Protein AF-A0A955BPN0-F1 (afdb_monomer_lite)

Radius of gyration: 15.05 Å; chains: 1; bounding box: 36×28×45 Å

Structure (mmCIF, N/CA/C/O backbone):
data_AF-A0A955BPN0-F1
#
_entry.id   AF-A0A955BPN0-F1
#
loop_
_atom_site.group_PDB
_atom_site.id
_atom_site.type_symbol
_atom_site.label_atom_id
_atom_site.label_alt_id
_atom_site.label_comp_id
_atom_site.label_asym_id
_atom_site.label_entity_id
_atom_site.label_seq_id
_atom_site.pdbx_PDB_ins_code
_atom_site.Cartn_x
_atom_site.Cartn_y
_atom_site.Cartn_z
_atom_site.occupancy
_atom_site.B_iso_or_equiv
_atom_site.auth_seq_id
_atom_site.auth_comp_id
_atom_site.auth_asym_id
_atom_site.auth_atom_id
_atom_site.pdbx_PDB_model_num
ATOM 1 N N . ARG A 1 1 ? -5.557 -3.358 22.486 1.00 91.81 1 ARG A N 1
ATOM 2 C CA . ARG A 1 1 ? -4.991 -2.413 21.481 1.00 91.81 1 ARG A CA 1
ATOM 3 C C . ARG A 1 1 ? -4.888 -3.106 20.127 1.00 91.81 1 ARG A C 1
ATOM 5 O O . ARG A 1 1 ? -4.735 -4.321 20.112 1.00 91.81 1 ARG A O 1
ATOM 12 N N . LEU A 1 2 ? -4.968 -2.372 19.019 1.00 94.38 2 LEU A N 1
ATOM 13 C CA . LEU A 1 2 ? -4.718 -2.892 17.673 1.00 94.38 2 LEU A CA 1
ATOM 14 C C . LEU A 1 2 ? -3.309 -2.513 17.231 1.00 94.38 2 LEU A C 1
ATOM 16 O O . LEU A 1 2 ? -2.917 -1.356 17.370 1.00 94.38 2 LEU A O 1
ATOM 20 N N . ARG A 1 3 ? -2.582 -3.475 16.662 1.00 96.00 3 ARG A N 1
ATOM 21 C CA . ARG A 1 3 ? -1.359 -3.237 15.894 1.00 96.00 3 ARG A CA 1
ATOM 22 C C . ARG A 1 3 ? -1.636 -3.572 14.435 1.00 96.00 3 ARG A C 1
ATOM 24 O O . ARG A 1 3 ? -1.932 -4.724 14.114 1.00 96.00 3 ARG A O 1
ATOM 31 N N . ILE A 1 4 ? -1.564 -2.562 13.576 1.00 97.19 4 ILE A N 1
ATOM 32 C CA . ILE A 1 4 ? -1.767 -2.681 12.134 1.00 97.19 4 ILE A CA 1
ATOM 33 C C . ILE A 1 4 ? -0.418 -2.568 11.437 1.00 97.19 4 ILE A C 1
ATOM 35 O O . ILE A 1 4 ? 0.292 -1.576 11.590 1.00 97.19 4 ILE A O 1
ATOM 39 N N . GLU A 1 5 ? -0.084 -3.580 10.650 1.00 97.62 5 GLU A N 1
ATOM 40 C CA . GLU A 1 5 ? 1.173 -3.680 9.922 1.00 97.62 5 GLU A CA 1
ATOM 41 C C . GLU A 1 5 ? 0.874 -3.900 8.445 1.00 97.62 5 GLU A C 1
ATOM 43 O O . GLU A 1 5 ? 0.194 -4.857 8.071 1.00 97.62 5 GLU A O 1
ATOM 48 N N . ALA A 1 6 ? 1.391 -3.020 7.596 1.00 97.25 6 ALA A N 1
ATOM 49 C CA . ALA A 1 6 ? 1.324 -3.181 6.155 1.00 97.25 6 ALA A CA 1
ATOM 50 C C . ALA A 1 6 ? 2.735 -3.350 5.598 1.00 97.25 6 ALA A C 1
ATOM 52 O O . ALA A 1 6 ? 3.652 -2.617 5.961 1.00 97.25 6 ALA A O 1
ATOM 53 N N . THR A 1 7 ? 2.924 -4.317 4.711 1.00 95.38 7 THR A N 1
ATOM 54 C CA . THR A 1 7 ? 4.217 -4.603 4.092 1.00 95.38 7 THR A CA 1
ATOM 55 C C . THR A 1 7 ? 4.017 -4.864 2.614 1.00 95.38 7 THR A C 1
ATOM 57 O O . THR A 1 7 ? 3.331 -5.810 2.223 1.00 95.38 7 THR A O 1
ATOM 60 N N . MET A 1 8 ? 4.673 -4.056 1.791 1.00 94.38 8 MET A N 1
ATOM 61 C CA . MET A 1 8 ? 4.924 -4.355 0.390 1.00 94.38 8 MET A CA 1
ATOM 62 C C . MET A 1 8 ? 6.397 -4.729 0.275 1.00 94.38 8 MET A C 1
ATOM 64 O O . MET A 1 8 ? 7.274 -3.869 0.287 1.00 94.38 8 MET A O 1
ATOM 68 N N . GLY A 1 9 ? 6.674 -6.034 0.231 1.00 90.31 9 GLY A N 1
ATOM 69 C CA . GLY A 1 9 ? 8.050 -6.538 0.279 1.00 90.31 9 GLY A CA 1
ATOM 70 C C . GLY A 1 9 ? 8.868 -6.199 -0.966 1.00 90.31 9 GLY A C 1
ATOM 71 O O . GLY A 1 9 ? 10.093 -6.182 -0.903 1.00 90.31 9 GLY A O 1
ATOM 72 N N . MET A 1 10 ? 8.195 -5.935 -2.090 1.00 91.94 10 MET A N 1
ATOM 73 C CA . MET A 1 10 ? 8.835 -5.568 -3.347 1.00 91.94 10 MET A CA 1
ATOM 74 C C . MET A 1 10 ? 8.031 -4.504 -4.072 1.00 91.94 10 MET A C 1
ATOM 76 O O . MET A 1 10 ? 6.987 -4.799 -4.660 1.00 91.94 10 MET A O 1
ATOM 80 N N . VAL A 1 11 ? 8.555 -3.286 -4.055 1.00 93.81 11 VAL A N 1
ATOM 81 C CA . VAL A 1 11 ? 8.065 -2.182 -4.872 1.00 93.81 11 VAL A CA 1
ATOM 82 C C . VAL A 1 11 ? 9.201 -1.591 -5.695 1.00 93.81 11 VAL A C 1
ATOM 84 O O . VAL A 1 11 ? 10.354 -1.585 -5.264 1.00 93.81 11 VAL A O 1
ATOM 87 N N . SER A 1 12 ? 8.885 -1.106 -6.888 1.00 94.38 12 SER A N 1
ATOM 88 C CA . SER A 1 12 ? 9.846 -0.418 -7.750 1.00 94.38 12 SER A CA 1
ATOM 89 C C . SER A 1 12 ? 9.193 0.731 -8.500 1.00 94.38 12 SER A C 1
ATOM 91 O O . SER A 1 12 ? 7.974 0.758 -8.678 1.00 94.38 12 SER A O 1
ATOM 93 N N . GLY A 1 13 ? 10.013 1.690 -8.923 1.00 94.81 13 GLY A N 1
ATOM 94 C CA . GLY A 1 13 ? 9.589 2.819 -9.737 1.00 94.81 13 GLY A CA 1
ATOM 95 C C . GLY A 1 13 ? 10.014 2.670 -11.194 1.00 94.81 13 GLY A C 1
ATOM 96 O O . GLY A 1 13 ? 10.949 1.940 -11.521 1.00 94.81 13 GLY A O 1
ATOM 97 N N . SER A 1 14 ? 9.352 3.406 -12.085 1.00 94.00 14 SER A N 1
ATOM 98 C CA . SER A 1 14 ? 9.763 3.541 -13.489 1.00 94.00 14 SER A CA 1
ATOM 99 C C . SER A 1 14 ? 11.045 4.368 -13.690 1.00 94.00 14 SER A C 1
ATOM 101 O O . SER A 1 14 ? 11.519 4.482 -14.816 1.00 94.00 14 SER A O 1
ATOM 103 N N . GLY A 1 15 ? 11.613 4.947 -12.630 1.00 93.81 15 GLY A N 1
ATOM 104 C CA . GLY A 1 15 ? 12.793 5.810 -12.672 1.00 93.81 15 GLY A CA 1
ATOM 105 C C . GLY A 1 15 ? 13.190 6.279 -11.273 1.00 93.81 15 GLY A C 1
ATOM 106 O O . GLY A 1 15 ? 12.829 5.640 -10.288 1.00 93.81 15 GLY A O 1
ATOM 107 N N . ALA A 1 16 ? 13.919 7.393 -11.193 1.00 95.12 16 ALA A N 1
ATOM 108 C CA . ALA A 1 16 ? 14.223 8.035 -9.919 1.00 95.12 16 ALA A CA 1
ATOM 109 C C . ALA A 1 16 ? 12.992 8.810 -9.418 1.00 95.12 16 ALA A C 1
ATOM 111 O O . ALA A 1 16 ? 12.757 9.942 -9.839 1.00 95.12 16 ALA A O 1
ATOM 112 N N . ILE A 1 17 ? 12.161 8.157 -8.604 1.00 95.25 17 ILE A N 1
ATOM 113 C CA . ILE A 1 17 ? 10.863 8.667 -8.143 1.00 95.25 17 ILE A CA 1
ATOM 114 C C . ILE A 1 17 ? 10.592 8.241 -6.701 1.00 95.25 17 ILE A C 1
ATOM 116 O O . ILE A 1 17 ? 11.023 7.169 -6.270 1.00 95.25 17 ILE A O 1
ATOM 120 N N . ASP A 1 18 ? 9.811 9.039 -5.982 1.00 97.25 18 ASP A N 1
ATOM 121 C CA . ASP A 1 18 ? 9.312 8.652 -4.667 1.00 97.25 18 ASP A CA 1
ATOM 122 C C . ASP A 1 18 ? 8.136 7.685 -4.796 1.00 97.25 18 ASP A C 1
ATOM 124 O O . ASP A 1 18 ? 7.219 7.893 -5.594 1.00 97.25 18 ASP A O 1
ATOM 128 N N . LEU A 1 19 ? 8.160 6.628 -3.988 1.00 97.00 19 LEU A N 1
ATOM 129 C CA . LEU A 1 19 ? 7.082 5.657 -3.850 1.00 97.00 19 LEU A CA 1
ATOM 130 C C . LEU A 1 19 ? 6.506 5.802 -2.447 1.00 97.00 19 LEU A C 1
ATOM 132 O O . LEU A 1 19 ? 7.212 5.622 -1.454 1.00 97.00 19 LEU A O 1
ATOM 136 N N . VAL A 1 20 ? 5.225 6.138 -2.373 1.00 97.56 20 VAL A N 1
ATOM 137 C CA . VAL A 1 20 ? 4.548 6.508 -1.132 1.00 97.56 20 VAL A CA 1
ATOM 138 C C . VAL A 1 20 ? 3.495 5.464 -0.802 1.00 97.56 20 VAL A C 1
ATOM 140 O O . VAL A 1 20 ? 2.806 4.952 -1.685 1.00 97.56 20 VAL A O 1
ATOM 143 N N . ALA A 1 21 ? 3.338 5.168 0.484 1.00 97.81 21 ALA A N 1
ATOM 144 C CA . ALA A 1 21 ? 2.222 4.393 0.997 1.00 97.81 21 ALA A CA 1
ATOM 145 C C . ALA A 1 21 ? 1.614 5.057 2.225 1.00 97.81 21 ALA A C 1
ATOM 147 O O . ALA A 1 21 ? 2.326 5.637 3.041 1.00 97.81 21 ALA A O 1
ATOM 148 N N . GLY A 1 22 ? 0.301 4.917 2.377 1.00 97.94 22 GLY A N 1
ATOM 149 C CA . GLY A 1 22 ? -0.439 5.377 3.541 1.00 97.94 22 GLY A CA 1
ATOM 150 C C . GLY A 1 22 ? -1.472 4.354 3.998 1.00 97.94 22 GLY A C 1
ATOM 151 O O . GLY A 1 22 ? -2.094 3.665 3.182 1.00 97.94 22 GLY A O 1
ATOM 152 N N . LEU A 1 23 ? -1.658 4.275 5.313 1.00 98.06 23 LEU A N 1
ATOM 153 C CA . LEU A 1 23 ? -2.726 3.516 5.952 1.00 98.06 23 LEU A CA 1
ATOM 154 C C . LEU A 1 23 ? -3.888 4.457 6.260 1.00 98.06 23 LEU A C 1
ATOM 156 O O . LEU A 1 23 ? -3.706 5.459 6.942 1.00 98.06 23 LEU A O 1
ATOM 160 N N . PHE A 1 24 ? -5.082 4.119 5.794 1.00 97.88 24 PHE A N 1
ATOM 161 C CA . PHE A 1 24 ? -6.300 4.898 5.996 1.00 97.88 24 PHE A CA 1
ATOM 162 C C . PHE A 1 24 ? -7.343 4.042 6.699 1.00 97.88 24 PHE A C 1
ATOM 164 O O . PHE A 1 24 ? -7.356 2.819 6.545 1.00 97.88 24 PHE A O 1
ATOM 171 N N . GLN A 1 25 ? -8.245 4.695 7.417 1.00 96.12 25 GLN A N 1
ATOM 172 C CA . GLN A 1 25 ? -9.327 4.040 8.134 1.00 96.12 25 GLN A CA 1
ATOM 173 C C . GLN A 1 25 ? -10.669 4.636 7.710 1.00 96.12 25 GLN A C 1
ATOM 175 O O . GLN A 1 25 ? -10.838 5.855 7.696 1.00 96.12 25 GLN A O 1
ATOM 180 N N . ASP A 1 26 ? -11.618 3.767 7.370 1.00 95.19 26 ASP A N 1
ATOM 181 C CA . ASP A 1 26 ? -13.001 4.107 7.045 1.00 95.19 26 ASP A CA 1
ATOM 182 C C . ASP A 1 26 ? -13.091 5.203 5.966 1.00 95.19 26 ASP A C 1
ATOM 184 O O . ASP A 1 26 ? -12.511 5.067 4.878 1.00 95.19 26 ASP A O 1
ATOM 188 N N . SER A 1 27 ? -13.833 6.278 6.230 1.00 94.44 27 SER A N 1
ATOM 189 C CA . SER A 1 27 ? -13.964 7.453 5.362 1.00 94.44 27 SER A CA 1
ATOM 190 C C . SER A 1 27 ? -12.986 8.581 5.706 1.00 94.44 27 SER A C 1
ATOM 192 O O . SER A 1 27 ? -13.069 9.649 5.103 1.00 94.44 27 SER A O 1
ATOM 194 N N . THR A 1 28 ? -12.062 8.375 6.650 1.00 94.25 28 THR A N 1
ATOM 195 C CA . THR A 1 28 ? -11.090 9.400 7.047 1.00 94.25 28 THR A CA 1
ATOM 196 C C . THR A 1 28 ? -10.185 9.750 5.867 1.00 94.25 28 THR A C 1
ATOM 198 O O . THR A 1 28 ? -9.572 8.876 5.248 1.00 94.25 28 THR A O 1
ATOM 201 N N . ALA A 1 29 ? -10.114 11.044 5.544 1.00 94.62 29 ALA A N 1
ATOM 202 C CA . ALA A 1 29 ? -9.303 11.543 4.435 1.00 94.62 29 ALA A CA 1
ATOM 203 C C . ALA A 1 29 ? -7.799 11.452 4.731 1.00 94.62 29 ALA A C 1
ATOM 205 O O . ALA A 1 29 ? -7.017 11.120 3.843 1.00 94.62 29 ALA A O 1
ATOM 206 N N . ASN A 1 30 ? -7.409 11.711 5.980 1.00 97.00 30 ASN A N 1
ATOM 207 C CA . ASN A 1 30 ? -6.019 11.682 6.419 1.00 97.00 30 ASN A CA 1
ATOM 208 C C . ASN A 1 30 ? -5.532 10.248 6.649 1.00 97.00 30 ASN A C 1
ATOM 210 O O . ASN A 1 30 ? -6.275 9.389 7.130 1.00 97.00 30 ASN A O 1
ATOM 214 N N . ALA A 1 31 ? -4.262 10.002 6.336 1.00 97.25 31 ALA A N 1
ATOM 215 C CA . ALA A 1 31 ? -3.613 8.745 6.674 1.00 97.25 31 ALA A CA 1
ATOM 216 C C . ALA A 1 31 ? -3.336 8.673 8.187 1.00 97.25 31 ALA A C 1
ATOM 218 O O . ALA A 1 31 ? -2.925 9.659 8.794 1.00 97.25 31 ALA A O 1
ATOM 219 N N . LEU A 1 32 ? -3.514 7.491 8.778 1.00 97.19 32 LEU A N 1
ATOM 220 C CA . LEU A 1 32 ? -3.098 7.173 10.147 1.00 97.19 32 LEU A CA 1
ATOM 221 C C . LEU A 1 32 ? -1.571 7.087 10.273 1.00 97.19 32 LEU A C 1
ATOM 223 O O . LEU A 1 32 ? -0.993 7.420 11.303 1.00 97.19 32 LEU A O 1
ATOM 227 N N . THR A 1 33 ? -0.921 6.594 9.221 1.00 98.19 33 THR A N 1
ATOM 228 C CA . THR A 1 33 ? 0.535 6.552 9.071 1.00 98.19 33 THR A CA 1
ATOM 229 C C . THR A 1 33 ? 0.880 6.521 7.588 1.00 98.19 33 THR A C 1
ATOM 231 O O . THR A 1 33 ? 0.095 6.015 6.778 1.00 98.19 33 THR A O 1
ATOM 234 N N . ALA A 1 34 ? 2.042 7.052 7.227 1.00 97.50 34 ALA A N 1
ATOM 235 C CA . ALA A 1 34 ? 2.557 7.037 5.869 1.00 97.50 34 ALA A CA 1
ATOM 236 C C . ALA A 1 34 ? 4.073 6.834 5.874 1.00 97.50 34 ALA A C 1
ATOM 238 O O . ALA A 1 34 ? 4.751 7.144 6.852 1.00 97.50 34 ALA A O 1
ATOM 239 N N . ASN A 1 35 ? 4.595 6.300 4.777 1.00 97.62 35 ASN A N 1
ATOM 240 C CA . ASN A 1 35 ? 6.020 6.104 4.566 1.00 97.62 35 ASN A CA 1
ATOM 241 C C . ASN A 1 35 ? 6.338 6.324 3.087 1.00 97.62 35 ASN A C 1
ATOM 243 O O . ASN A 1 35 ? 5.489 6.108 2.216 1.00 97.62 35 ASN A O 1
ATOM 247 N N . VAL A 1 36 ? 7.560 6.764 2.825 1.00 97.06 36 VAL A N 1
ATOM 248 C CA . VAL A 1 36 ? 8.080 7.058 1.497 1.00 97.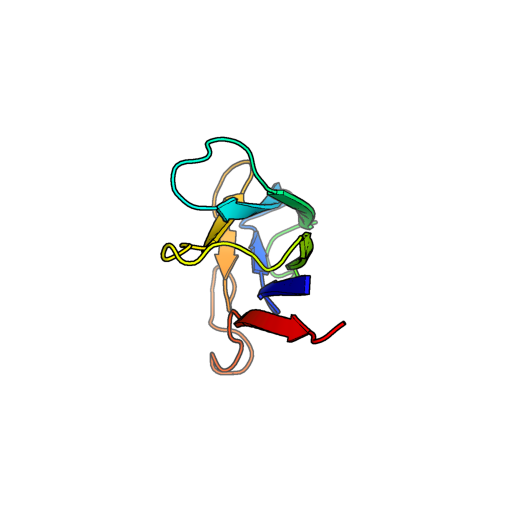06 36 VAL A CA 1
ATOM 249 C C . VAL A 1 36 ? 9.451 6.425 1.352 1.00 97.06 36 VAL A C 1
AT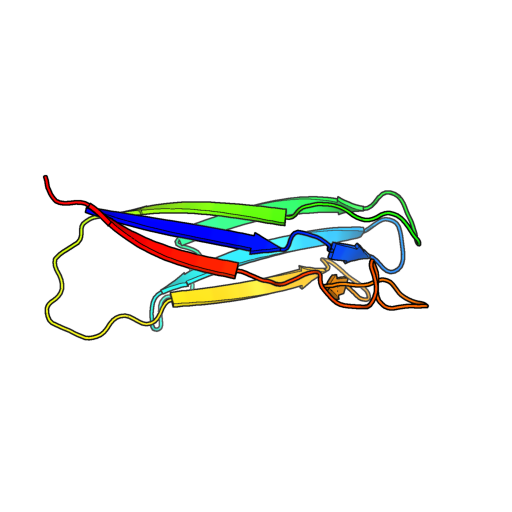OM 251 O O . VAL A 1 36 ? 10.245 6.386 2.289 1.00 97.06 36 VAL A O 1
ATOM 254 N N . ILE A 1 37 ? 9.726 5.934 0.155 1.00 96.94 37 ILE A N 1
ATOM 255 C CA . ILE A 1 37 ? 11.063 5.539 -0.264 1.00 96.94 37 ILE A CA 1
ATOM 256 C C . ILE A 1 37 ? 11.384 6.235 -1.581 1.00 96.94 37 ILE A C 1
ATOM 258 O O . ILE A 1 37 ? 10.520 6.363 -2.448 1.00 96.94 37 ILE A O 1
ATOM 262 N N . SER A 1 38 ? 12.634 6.642 -1.754 1.00 95.81 38 SER A N 1
ATOM 263 C CA . SER A 1 38 ? 13.101 7.205 -3.017 1.00 95.81 38 SER A CA 1
ATOM 264 C C . SER A 1 38 ? 13.739 6.097 -3.843 1.00 95.81 38 SER A C 1
ATOM 266 O O . SER A 1 38 ? 14.785 5.551 -3.487 1.00 95.81 38 SER A O 1
ATOM 268 N N . SER A 1 39 ? 13.089 5.733 -4.946 1.00 94.38 39 SER A N 1
ATOM 269 C CA . SER A 1 39 ? 13.693 4.852 -5.938 1.00 94.38 39 SER A CA 1
ATOM 270 C C . SER A 1 39 ? 14.824 5.604 -6.633 1.00 94.38 39 SER A C 1
ATOM 272 O O . SER A 1 39 ? 14.653 6.757 -7.017 1.00 94.38 39 SER A O 1
ATOM 274 N N . THR A 1 40 ? 15.984 4.972 -6.807 1.00 92.88 40 THR A N 1
ATOM 275 C CA . THR A 1 40 ? 17.156 5.595 -7.448 1.00 92.88 40 THR A CA 1
ATOM 276 C C . THR A 1 40 ? 17.209 5.356 -8.956 1.00 92.88 40 THR A C 1
ATOM 278 O O . THR A 1 40 ? 18.122 5.829 -9.625 1.00 92.88 40 THR A O 1
ATOM 281 N N . GLY A 1 41 ? 16.255 4.608 -9.514 1.00 87.50 41 GLY A N 1
ATOM 282 C CA . GLY A 1 41 ? 16.231 4.282 -10.932 1.00 87.50 41 GLY A CA 1
ATOM 283 C C . GLY A 1 41 ? 15.389 3.055 -11.250 1.00 87.50 41 GLY A C 1
ATOM 284 O O . GLY A 1 41 ? 14.888 2.356 -10.367 1.00 87.50 41 GLY A O 1
ATOM 285 N N . ASN A 1 42 ? 15.276 2.765 -12.545 1.00 76.50 42 ASN A N 1
ATOM 286 C CA . ASN A 1 42 ? 14.616 1.551 -13.008 1.00 76.50 42 ASN A CA 1
ATOM 287 C C . ASN A 1 42 ? 15.390 0.306 -12.526 1.00 76.50 42 ASN A C 1
ATOM 289 O O . ASN A 1 42 ? 16.607 0.341 -12.361 1.00 76.50 42 ASN A O 1
ATOM 293 N N . PHE A 1 43 ? 14.676 -0.803 -12.339 1.00 82.38 43 PHE A N 1
ATOM 294 C CA . PHE A 1 43 ? 15.180 -2.115 -11.906 1.00 82.38 43 PHE A CA 1
ATOM 295 C C . PHE A 1 43 ? 15.564 -2.294 -10.434 1.00 82.38 43 PHE A C 1
ATOM 297 O O . PHE A 1 43 ? 15.756 -3.445 -10.032 1.00 82.38 43 PHE A O 1
ATOM 304 N N . TYR A 1 44 ? 15.616 -1.231 -9.631 1.00 90.31 44 TYR A N 1
ATOM 305 C CA . TYR A 1 44 ? 15.797 -1.354 -8.185 1.00 90.31 44 TYR A CA 1
ATOM 306 C C . TYR A 1 44 ? 14.480 -1.688 -7.491 1.00 90.31 44 TYR A C 1
ATOM 308 O O . TYR A 1 44 ? 13.418 -1.200 -7.881 1.00 90.31 44 TYR A O 1
ATOM 316 N N . VAL A 1 45 ? 14.555 -2.522 -6.455 1.00 91.44 45 VAL A N 1
ATOM 317 C CA . VAL A 1 45 ? 13.393 -2.967 -5.685 1.00 91.44 45 VAL A CA 1
ATOM 318 C C . VAL A 1 45 ? 13.639 -2.728 -4.213 1.00 91.44 45 VAL A C 1
ATOM 320 O O . VAL A 1 45 ? 14.732 -2.971 -3.708 1.00 91.44 45 VAL A O 1
ATOM 323 N N . TYR A 1 46 ? 12.598 -2.266 -3.539 1.00 93.69 46 TYR A N 1
ATOM 324 C CA . TYR A 1 46 ? 12.667 -1.807 -2.167 1.00 93.69 46 TYR A CA 1
ATOM 325 C C . TYR A 1 46 ? 11.509 -2.393 -1.356 1.00 93.69 46 TYR A C 1
ATOM 327 O O . TYR A 1 46 ? 10.425 -2.618 -1.910 1.00 93.69 46 TYR A O 1
ATOM 335 N N . PRO A 1 47 ? 11.701 -2.622 -0.050 1.00 93.81 47 PRO A N 1
ATOM 336 C CA . PRO A 1 47 ? 10.599 -2.849 0.868 1.00 93.81 47 PRO A CA 1
ATOM 337 C C . PRO A 1 47 ? 9.940 -1.512 1.236 1.00 93.81 47 PRO A C 1
ATOM 339 O O . PRO A 1 47 ? 10.624 -0.538 1.546 1.00 93.81 47 PRO A O 1
ATOM 342 N N . LEU A 1 48 ? 8.608 -1.478 1.257 1.00 95.94 48 LEU A N 1
ATOM 343 C CA . LEU A 1 48 ? 7.834 -0.346 1.763 1.00 95.94 48 LEU A CA 1
ATOM 344 C C . LEU A 1 48 ? 6.840 -0.846 2.812 1.00 95.94 48 LEU A C 1
ATOM 346 O O . LEU A 1 48 ? 5.893 -1.572 2.498 1.00 95.94 48 LEU A O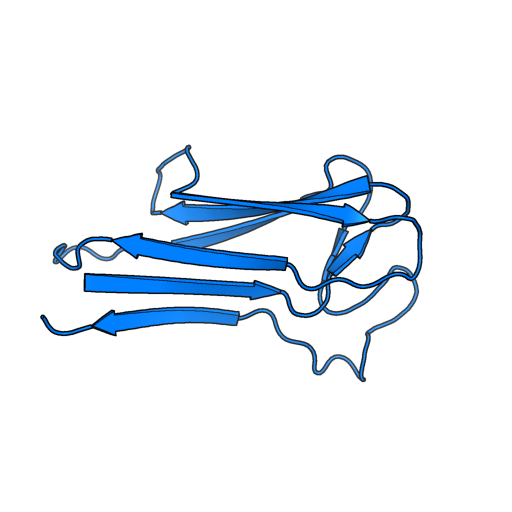 1
ATOM 350 N N . SER A 1 49 ? 7.085 -0.467 4.066 1.00 96.44 49 SER A N 1
ATOM 351 C CA . SER A 1 49 ? 6.349 -0.964 5.231 1.00 96.44 49 SER A CA 1
ATOM 352 C C . SER A 1 49 ? 5.801 0.172 6.089 1.00 96.44 49 SER A C 1
ATOM 354 O O . SER A 1 49 ? 6.415 1.233 6.202 1.00 96.44 49 SER A O 1
ATOM 356 N N . LEU A 1 50 ? 4.659 -0.086 6.722 1.00 97.38 50 LEU A N 1
ATOM 357 C CA . LEU A 1 50 ? 3.959 0.796 7.650 1.00 97.38 50 LEU A CA 1
ATOM 358 C C . LEU A 1 50 ? 3.621 0.017 8.921 1.00 97.38 50 LEU A C 1
ATOM 360 O O . LEU A 1 50 ? 3.241 -1.152 8.848 1.00 97.38 50 LEU A O 1
ATOM 364 N N . SER A 1 51 ? 3.693 0.683 10.069 1.00 97.19 51 SER A N 1
ATOM 365 C CA . SER A 1 51 ? 3.189 0.166 11.341 1.00 97.19 51 SER A CA 1
ATOM 366 C C . SER A 1 51 ? 2.430 1.269 12.064 1.00 97.19 51 SER A C 1
ATOM 368 O O . SER A 1 51 ? 2.877 2.417 12.093 1.00 97.19 51 SER A O 1
ATOM 370 N N . HIS A 1 52 ? 1.284 0.926 12.638 1.00 97.06 52 HIS A N 1
ATOM 371 C CA . HIS A 1 52 ? 0.458 1.835 13.422 1.00 97.06 52 HIS A CA 1
ATOM 372 C C . HIS A 1 52 ? -0.172 1.089 14.597 1.00 97.06 52 HIS A C 1
ATOM 374 O O . HIS A 1 52 ? -0.643 -0.038 14.440 1.00 97.06 52 HIS A O 1
ATOM 380 N N . GLU A 1 53 ? -0.196 1.720 15.769 1.00 96.12 53 GLU A N 1
ATOM 381 C CA . GLU A 1 53 ? -0.912 1.210 16.936 1.00 96.12 53 GLU A CA 1
ATOM 382 C C . GLU A 1 53 ? -2.036 2.166 17.324 1.00 96.12 53 GLU A C 1
ATOM 384 O O . GLU A 1 53 ? -1.858 3.382 17.314 1.00 96.12 53 GLU A O 1
ATOM 389 N N . MET A 1 54 ? -3.187 1.607 17.697 1.00 94.12 54 MET A N 1
ATOM 390 C CA . MET A 1 54 ? -4.342 2.379 18.156 1.00 94.12 54 MET A CA 1
ATOM 391 C C . MET A 1 54 ? -5.165 1.609 19.196 1.00 94.12 54 MET A C 1
ATOM 393 O O . MET A 1 54 ? -4.985 0.404 19.405 1.00 94.12 54 MET A O 1
ATOM 397 N N . ALA A 1 55 ? -6.085 2.296 19.875 1.00 92.44 55 ALA A N 1
ATOM 398 C CA . ALA A 1 55 ? -7.026 1.643 20.780 1.00 92.44 55 ALA A CA 1
ATOM 399 C C . ALA A 1 55 ? -7.909 0.637 20.013 1.00 92.44 55 ALA A C 1
ATOM 401 O O . ALA A 1 55 ? -8.412 0.936 18.933 1.00 92.44 55 ALA A O 1
ATOM 402 N N . ALA A 1 56 ? -8.090 -0.559 20.583 1.00 83.88 56 ALA A N 1
ATOM 403 C CA . ALA A 1 56 ? -9.107 -1.510 20.130 1.00 83.88 56 ALA A CA 1
ATOM 404 C C . ALA A 1 56 ? -10.355 -1.208 20.957 1.00 83.88 56 ALA A C 1
ATOM 406 O O . ALA A 1 56 ? -10.270 -1.282 22.182 1.00 83.88 56 ALA A O 1
ATOM 407 N N . GLY A 1 57 ? -11.460 -0.784 20.352 1.00 71.19 57 GLY A N 1
ATOM 408 C CA . GLY A 1 57 ? -12.598 -0.373 21.180 1.00 71.19 57 GLY A CA 1
ATOM 409 C C . GLY A 1 57 ? -13.870 0.025 20.457 1.00 71.19 57 GLY A C 1
ATOM 410 O O . GLY A 1 57 ? -14.783 0.530 21.102 1.00 71.19 57 GLY A O 1
ATOM 411 N N . THR A 1 58 ? -13.962 -0.185 19.146 1.00 79.12 58 THR A N 1
ATOM 412 C CA . THR A 1 58 ? -15.222 0.023 18.433 1.00 79.12 58 THR A CA 1
ATOM 413 C C . THR A 1 58 ? -15.923 -1.315 18.259 1.00 79.12 58 THR A C 1
ATOM 415 O O . THR A 1 58 ? -15.313 -2.286 17.823 1.00 79.12 58 THR A O 1
ATOM 418 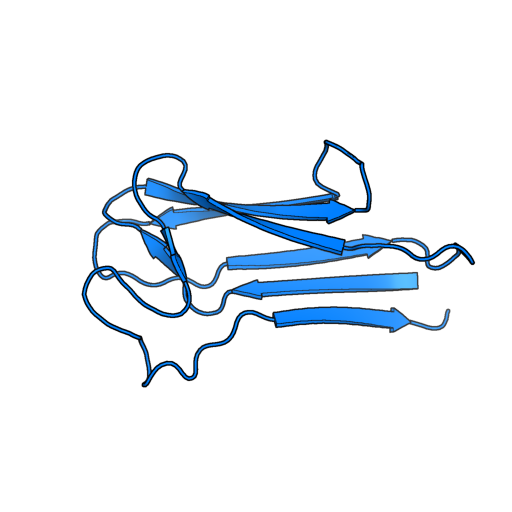N N . THR A 1 59 ? -17.214 -1.367 18.574 1.00 85.38 59 THR A N 1
ATOM 419 C CA . THR A 1 59 ? -18.084 -2.501 18.225 1.00 85.38 59 THR A CA 1
ATOM 420 C C . THR A 1 59 ? -18.530 -2.439 16.763 1.00 85.38 59 THR A C 1
ATOM 422 O O . THR A 1 59 ? -18.888 -3.457 16.177 1.00 85.38 59 THR A O 1
ATOM 425 N N . SER A 1 60 ? -18.477 -1.248 16.161 1.00 89.38 60 SER A N 1
ATOM 426 C CA . SER A 1 60 ? -18.688 -1.041 14.732 1.00 89.38 60 SER A CA 1
ATOM 427 C C . SER A 1 60 ? -17.544 -1.628 13.909 1.00 89.38 60 SER A C 1
ATOM 429 O O . SER A 1 60 ? -16.375 -1.543 14.295 1.00 89.38 60 SER A O 1
ATOM 431 N N . SER A 1 61 ? -17.885 -2.163 12.735 1.00 91.75 61 SER A N 1
ATOM 432 C CA . SER A 1 61 ? -16.910 -2.623 11.749 1.00 91.75 61 SER A CA 1
ATOM 433 C C . SER A 1 61 ? -15.991 -1.484 11.317 1.00 91.75 61 SER A C 1
ATOM 435 O O . SER A 1 61 ? -16.469 -0.405 10.966 1.00 91.75 61 SER A O 1
ATOM 437 N N . THR A 1 62 ? -14.694 -1.759 11.273 1.00 93.38 62 THR A N 1
ATOM 438 C CA . THR A 1 62 ? -13.661 -0.821 10.831 1.00 93.38 62 THR A CA 1
ATOM 439 C C . THR A 1 62 ? -13.030 -1.322 9.537 1.00 93.38 62 THR A C 1
ATOM 441 O O . THR A 1 62 ? -12.686 -2.497 9.421 1.00 93.38 62 THR A O 1
ATOM 444 N N . THR A 1 63 ? -12.845 -0.443 8.556 1.00 95.00 63 THR A N 1
ATOM 445 C CA . THR A 1 63 ? -12.192 -0.764 7.283 1.00 95.00 63 THR A CA 1
ATOM 446 C C . THR A 1 63 ? -10.828 -0.099 7.207 1.00 95.00 63 THR A C 1
ATOM 448 O O . THR A 1 63 ? -10.731 1.120 7.083 1.00 95.00 63 THR A O 1
ATOM 451 N N . PHE A 1 64 ? -9.765 -0.897 7.183 1.00 95.75 64 PHE A N 1
ATOM 452 C CA . PHE A 1 64 ? -8.415 -0.406 6.916 1.00 95.75 64 PHE A CA 1
ATOM 453 C C . PHE A 1 64 ? -8.091 -0.494 5.425 1.00 95.75 64 PHE A C 1
ATOM 455 O O . PHE A 1 64 ? -8.381 -1.494 4.769 1.00 95.75 64 PHE A O 1
ATOM 462 N N . LYS A 1 65 ? -7.473 0.555 4.880 1.00 96.94 65 LYS A N 1
ATOM 463 C CA . LYS A 1 65 ? -7.100 0.657 3.464 1.00 96.94 65 LYS A CA 1
ATOM 464 C C . LYS A 1 65 ? -5.622 0.996 3.364 1.00 96.94 65 LYS A C 1
ATOM 466 O O . LYS A 1 65 ? -5.195 2.038 3.855 1.00 96.94 65 LYS A O 1
ATOM 471 N N . LEU A 1 66 ? -4.859 0.146 2.686 1.00 97.00 66 LEU A N 1
ATOM 472 C CA . LEU A 1 66 ? -3.517 0.485 2.231 1.00 97.00 66 LEU A CA 1
ATOM 473 C C . LEU A 1 66 ? -3.638 1.159 0.865 1.00 97.00 66 LEU A C 1
ATOM 475 O O . LEU A 1 66 ? -4.156 0.554 -0.072 1.00 97.00 66 LEU A O 1
ATOM 479 N N . ARG A 1 67 ? -3.168 2.399 0.747 1.00 96.19 67 ARG A N 1
ATOM 480 C CA . ARG A 1 67 ? -3.034 3.077 -0.548 1.00 96.19 67 ARG A CA 1
ATOM 481 C C . ARG A 1 67 ? -1.558 3.280 -0.822 1.00 96.19 67 ARG A C 1
ATOM 483 O O . ARG A 1 67 ? -0.835 3.709 0.072 1.00 96.19 67 ARG A O 1
ATOM 490 N N . ALA A 1 68 ? -1.129 2.971 -2.036 1.00 96.62 68 ALA A N 1
ATOM 491 C CA . ALA A 1 68 ? 0.246 3.149 -2.465 1.00 96.62 68 ALA A CA 1
ATOM 492 C C . ALA A 1 68 ? 0.286 3.701 -3.887 1.00 96.62 68 ALA A C 1
ATOM 494 O O . ALA A 1 68 ? -0.584 3.384 -4.700 1.00 96.62 68 ALA A O 1
ATOM 495 N N . GLY A 1 69 ? 1.285 4.524 -4.171 1.00 97.06 69 GLY A N 1
ATOM 496 C CA . GLY A 1 69 ? 1.472 5.110 -5.487 1.00 97.06 69 GLY A CA 1
ATOM 497 C C . GLY A 1 69 ? 2.774 5.896 -5.587 1.00 97.06 69 GLY A C 1
ATOM 498 O O . GLY A 1 69 ? 3.388 6.220 -4.567 1.00 97.06 69 GLY A O 1
ATOM 499 N N . PRO A 1 70 ? 3.217 6.195 -6.813 1.00 96.81 70 PRO A N 1
ATOM 500 C CA . PRO A 1 70 ? 4.388 7.021 -7.018 1.00 96.81 70 PRO A CA 1
ATOM 501 C C . PRO A 1 70 ? 4.033 8.512 -6.912 1.00 96.81 70 PRO A C 1
ATOM 503 O O . PRO A 1 70 ? 2.898 8.906 -7.177 1.00 96.81 70 PRO A O 1
ATOM 506 N N . ALA A 1 71 ? 5.017 9.356 -6.605 1.00 95.06 71 ALA A N 1
ATOM 507 C CA . ALA A 1 71 ? 4.868 10.809 -6.715 1.00 95.06 71 ALA A CA 1
ATOM 508 C C . ALA A 1 71 ? 4.666 11.262 -8.176 1.00 95.06 71 ALA A C 1
ATOM 510 O O . ALA A 1 71 ? 3.993 12.255 -8.440 1.00 95.06 71 ALA A O 1
ATOM 511 N N . SER A 1 72 ? 5.230 10.522 -9.135 1.00 94.00 72 SER A N 1
ATOM 512 C CA . SER A 1 72 ? 4.979 10.665 -10.574 1.00 94.00 72 SER A CA 1
ATOM 513 C C . SER A 1 72 ? 5.325 9.366 -11.315 1.00 94.00 72 SER A C 1
ATOM 515 O O . SER A 1 72 ? 6.089 8.545 -10.814 1.00 94.00 72 SER A O 1
ATOM 517 N N . GLY A 1 73 ? 4.785 9.152 -12.517 1.00 93.69 73 GLY A N 1
ATOM 518 C CA . GLY A 1 73 ? 5.085 7.952 -13.311 1.00 93.69 73 GLY A CA 1
ATOM 519 C C . GLY A 1 73 ? 4.402 6.683 -12.786 1.00 93.69 73 GLY A C 1
ATOM 520 O O . GLY A 1 73 ? 3.227 6.716 -12.423 1.00 93.69 73 GLY A O 1
ATOM 521 N N . THR A 1 74 ? 5.112 5.548 -12.788 1.00 95.44 74 THR A N 1
ATOM 522 C CA . THR A 1 74 ? 4.535 4.231 -12.462 1.00 95.44 74 THR A CA 1
ATOM 523 C C . THR A 1 74 ? 5.262 3.558 -11.303 1.00 95.44 74 THR A C 1
ATOM 525 O O . THR A 1 74 ? 6.483 3.400 -11.324 1.00 95.44 74 THR A O 1
ATOM 528 N N . MET A 1 75 ? 4.484 3.104 -10.319 1.00 95.00 75 MET A N 1
ATOM 529 C CA . MET A 1 75 ? 4.920 2.195 -9.262 1.00 95.00 75 MET A CA 1
ATOM 530 C C . MET A 1 75 ? 4.505 0.769 -9.624 1.00 95.00 75 MET A C 1
ATOM 532 O O . MET A 1 75 ? 3.349 0.524 -9.963 1.00 95.00 75 MET A O 1
ATOM 536 N N . TYR A 1 76 ? 5.433 -0.173 -9.508 1.00 93.56 76 TYR A N 1
ATOM 537 C CA . TYR A 1 76 ? 5.181 -1.599 -9.677 1.00 93.56 76 TYR A CA 1
ATOM 538 C C . TYR A 1 76 ? 5.235 -2.284 -8.315 1.00 93.56 76 TYR A C 1
ATOM 540 O O . TYR A 1 76 ? 6.109 -1.989 -7.499 1.00 93.56 76 TYR A O 1
ATOM 548 N N . VAL A 1 77 ? 4.316 -3.217 -8.078 1.00 92.62 77 VAL A N 1
ATOM 549 C CA . VAL A 1 77 ? 4.218 -3.995 -6.837 1.00 92.62 77 VAL A CA 1
ATOM 550 C C . VAL A 1 77 ? 4.384 -5.474 -7.170 1.00 92.62 77 VAL A C 1
ATOM 552 O O . VAL A 1 77 ? 3.890 -5.937 -8.196 1.00 92.62 77 VAL A O 1
ATOM 555 N N . ASN A 1 78 ? 5.100 -6.215 -6.320 1.00 91.06 78 ASN A N 1
ATOM 556 C CA . ASN A 1 78 ? 5.464 -7.627 -6.527 1.00 91.06 78 ASN A CA 1
ATOM 557 C C . ASN A 1 78 ? 6.275 -7.871 -7.819 1.00 91.06 78 ASN A C 1
ATOM 559 O O . ASN A 1 78 ? 6.348 -8.985 -8.346 1.00 91.06 78 ASN A O 1
ATOM 563 N N . GLY A 1 79 ? 6.908 -6.822 -8.338 1.00 89.06 79 GLY A N 1
ATOM 564 C CA . GLY A 1 79 ? 7.570 -6.846 -9.629 1.00 89.06 79 GLY A CA 1
ATOM 565 C C . GLY A 1 79 ? 8.231 -5.523 -9.978 1.00 89.06 79 GLY A C 1
ATOM 566 O O . GLY A 1 79 ? 8.345 -4.610 -9.157 1.00 89.06 79 GLY A O 1
ATOM 567 N N . LYS A 1 80 ? 8.665 -5.454 -11.230 1.00 88.38 80 LYS A N 1
ATOM 568 C CA . LYS A 1 80 ? 9.246 -4.275 -11.864 1.00 88.38 80 LYS A CA 1
ATOM 569 C C . LYS A 1 80 ? 8.710 -4.103 -13.276 1.00 88.38 80 LYS A C 1
ATOM 571 O O . LYS A 1 80 ? 8.014 -4.981 -13.780 1.00 88.38 80 LYS A O 1
ATOM 576 N N . SER A 1 81 ? 9.094 -3.001 -13.911 1.00 86.31 81 SER A N 1
ATOM 577 C CA . SER A 1 81 ? 8.658 -2.588 -15.254 1.00 86.31 81 SER A CA 1
ATOM 578 C C . SER A 1 81 ? 8.654 -3.689 -16.317 1.00 86.31 81 SER A C 1
ATOM 580 O O . SER A 1 81 ? 7.817 -3.666 -17.211 1.00 86.31 81 SER A O 1
ATOM 582 N N . THR A 1 82 ? 9.556 -4.665 -16.221 1.00 84.12 82 THR A N 1
ATOM 583 C CA . THR A 1 82 ? 9.717 -5.710 -17.237 1.00 84.12 82 THR A CA 1
ATOM 584 C C . THR A 1 82 ? 9.305 -7.109 -16.791 1.00 84.12 82 THR A C 1
ATOM 586 O O . THR A 1 82 ? 9.201 -7.999 -17.630 1.00 84.12 82 THR A O 1
ATOM 589 N N . THR A 1 83 ? 9.130 -7.363 -15.490 1.00 86.06 83 THR A N 1
ATOM 590 C CA . THR A 1 83 ? 8.962 -8.738 -14.997 1.00 86.06 83 THR A CA 1
ATOM 591 C C . THR A 1 83 ? 8.419 -8.814 -13.571 1.00 86.06 83 THR A C 1
ATOM 593 O O . THR A 1 83 ? 8.628 -7.921 -12.745 1.00 86.06 83 THR A O 1
ATOM 596 N N . ARG A 1 84 ? 7.774 -9.943 -13.261 1.00 82.31 84 ARG A N 1
ATOM 597 C CA . ARG A 1 84 ? 7.466 -10.360 -11.888 1.00 82.31 84 ARG A CA 1
ATOM 598 C C . ARG A 1 84 ? 8.750 -10.770 -11.169 1.00 82.31 84 ARG A C 1
ATOM 600 O O . ARG A 1 84 ? 9.580 -11.490 -11.722 1.00 82.31 84 ARG A O 1
ATOM 607 N N . MET A 1 85 ? 8.915 -10.350 -9.921 1.00 78.38 85 MET A N 1
ATOM 608 C CA . M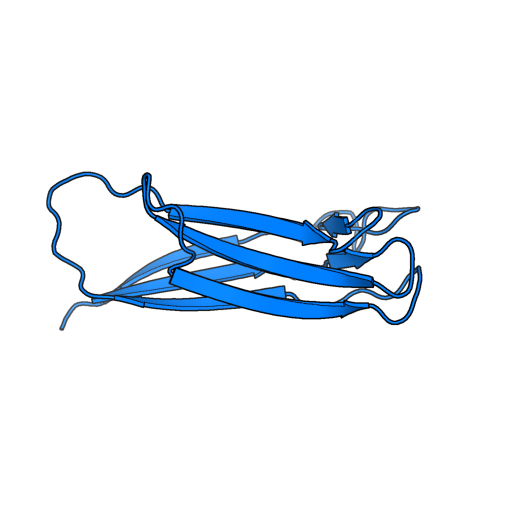ET A 1 85 ? 10.092 -10.726 -9.135 1.00 78.38 85 MET A CA 1
ATOM 609 C C . MET A 1 85 ? 9.852 -12.021 -8.361 1.00 78.38 85 MET A C 1
ATOM 611 O O . MET A 1 85 ? 8.742 -12.269 -7.895 1.00 78.38 85 MET A O 1
ATOM 615 N N . LEU A 1 86 ? 10.892 -12.859 -8.248 1.00 83.19 86 LEU A N 1
ATOM 616 C CA . LEU A 1 86 ? 10.864 -14.133 -7.509 1.00 83.19 86 LEU A CA 1
ATOM 617 C C . LEU A 1 86 ? 9.682 -15.041 -7.899 1.00 83.19 86 LEU A C 1
ATOM 619 O O . LEU A 1 86 ? 8.969 -15.565 -7.046 1.00 83.19 86 LEU A O 1
ATOM 623 N N . GLY A 1 87 ? 9.406 -15.157 -9.201 1.00 82.00 87 GLY A N 1
ATOM 624 C CA . GLY A 1 87 ? 8.290 -15.967 -9.699 1.00 82.00 87 GLY A CA 1
ATOM 625 C C . GLY A 1 87 ? 6.897 -15.411 -9.378 1.00 82.00 87 GLY A C 1
ATOM 626 O O . GLY A 1 87 ? 5.915 -16.090 -9.644 1.00 82.00 87 GLY A O 1
ATOM 627 N N . GLY A 1 88 ? 6.795 -14.183 -8.856 1.00 77.75 88 GLY A N 1
ATOM 628 C CA . GLY A 1 88 ? 5.529 -13.578 -8.430 1.00 77.75 88 GLY A CA 1
ATOM 629 C C . GLY A 1 88 ? 5.078 -13.998 -7.029 1.00 77.75 88 GLY A C 1
ATOM 630 O O . GLY A 1 88 ? 3.940 -13.737 -6.664 1.00 77.75 88 GLY A O 1
ATOM 631 N N . VAL A 1 89 ? 5.953 -14.634 -6.242 1.00 86.56 89 VAL A N 1
ATOM 632 C CA . VAL A 1 89 ? 5.635 -15.099 -4.877 1.00 86.56 89 VAL A CA 1
ATOM 633 C C . VAL A 1 89 ? 5.674 -13.958 -3.851 1.00 86.56 89 VAL A C 1
ATOM 635 O O . VAL A 1 89 ? 5.172 -14.095 -2.735 1.00 86.56 89 VAL A O 1
ATOM 638 N N . SER A 1 90 ? 6.250 -12.807 -4.213 1.00 85.56 90 SER A N 1
ATOM 639 C CA . SER A 1 90 ? 6.176 -11.619 -3.363 1.00 85.56 90 SER A CA 1
ATOM 640 C C . SER A 1 90 ? 4.717 -11.200 -3.179 1.00 85.56 90 SER A C 1
ATOM 642 O O . SER A 1 90 ? 3.968 -11.106 -4.150 1.00 85.56 90 SER A O 1
ATOM 644 N N . ALA A 1 91 ? 4.320 -10.972 -1.929 1.00 87.12 91 ALA A N 1
ATOM 645 C CA . ALA A 1 91 ? 2.952 -10.648 -1.560 1.00 87.12 91 ALA A CA 1
ATOM 646 C C . ALA A 1 91 ? 2.901 -9.346 -0.763 1.00 87.12 91 ALA A C 1
ATOM 648 O O . ALA A 1 91 ? 3.734 -9.098 0.116 1.00 87.12 91 ALA A O 1
ATOM 649 N N . VAL A 1 92 ? 1.860 -8.558 -1.025 1.00 93.25 92 VAL A N 1
ATOM 650 C CA . VAL A 1 92 ? 1.460 -7.460 -0.148 1.00 93.25 92 VAL A CA 1
ATOM 651 C C . VAL A 1 92 ? 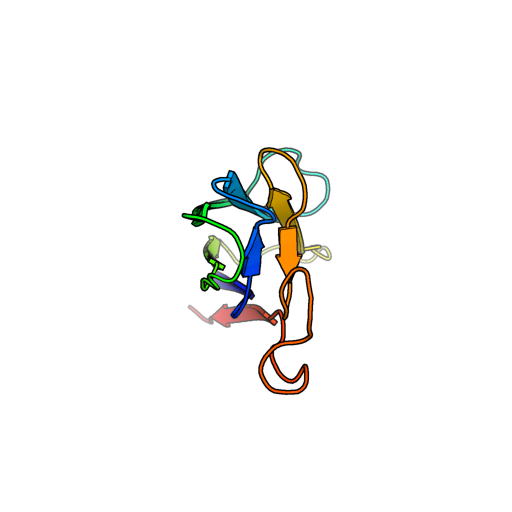0.721 -8.056 1.039 1.00 93.25 92 VAL A C 1
ATOM 653 O O . VAL A 1 92 ? -0.175 -8.882 0.866 1.00 93.25 92 VAL A O 1
ATOM 656 N N . ARG A 1 93 ? 1.096 -7.650 2.250 1.00 95.06 93 ARG A N 1
ATOM 657 C CA . ARG A 1 93 ? 0.466 -8.119 3.485 1.00 95.06 93 ARG A CA 1
ATOM 658 C C . ARG A 1 93 ? -0.076 -6.936 4.266 1.00 95.06 93 ARG A C 1
ATOM 660 O O . ARG A 1 93 ? 0.657 -5.988 4.522 1.00 95.06 93 ARG A O 1
ATOM 667 N N . LEU A 1 94 ? -1.340 -7.027 4.664 1.00 96.56 94 LEU A N 1
ATOM 668 C CA . LEU A 1 94 ? -1.941 -6.195 5.699 1.00 96.56 94 LEU A CA 1
ATOM 669 C C . LEU A 1 94 ? -2.304 -7.126 6.853 1.00 96.56 94 LEU A C 1
ATOM 671 O O . LEU A 1 94 ? -3.142 -8.012 6.698 1.00 96.56 94 LEU A O 1
ATOM 675 N N . ARG A 1 95 ? -1.631 -6.960 7.986 1.00 96.81 95 ARG A N 1
ATOM 676 C CA . ARG A 1 95 ? -1.839 -7.745 9.198 1.00 96.81 95 ARG A CA 1
ATOM 677 C C . ARG A 1 95 ? -2.411 -6.842 10.274 1.00 96.81 95 ARG A C 1
ATOM 679 O O . ARG A 1 95 ? -1.855 -5.789 10.566 1.00 96.81 95 ARG A O 1
ATOM 686 N N . ILE A 1 96 ? -3.498 -7.286 10.887 1.00 95.31 96 ILE A N 1
ATOM 687 C CA . ILE A 1 96 ? -4.112 -6.620 12.030 1.00 95.31 96 ILE A CA 1
ATOM 688 C C . ILE A 1 96 ? -4.028 -7.601 13.193 1.00 95.31 96 ILE A C 1
ATOM 690 O O . ILE A 1 96 ? -4.546 -8.711 13.105 1.00 95.31 96 ILE A O 1
ATOM 694 N N . THR A 1 97 ? -3.325 -7.212 14.252 1.00 95.94 97 THR A N 1
ATOM 695 C CA . THR A 1 97 ? -3.187 -8.016 15.467 1.00 95.94 97 THR A CA 1
ATOM 696 C C . THR A 1 97 ? -3.915 -7.315 16.601 1.00 95.94 97 THR A C 1
ATOM 698 O O . THR A 1 97 ? -3.561 -6.195 16.978 1.00 95.94 97 THR A O 1
ATOM 701 N N . GLU A 1 98 ? -4.923 -7.978 17.158 1.00 94.44 98 GLU A N 1
ATOM 702 C CA . GLU A 1 98 ? -5.548 -7.552 18.401 1.00 94.44 98 GLU A CA 1
ATOM 703 C C . GLU A 1 98 ? -4.708 -8.041 19.582 1.00 94.44 98 GLU A C 1
ATOM 705 O O . GLU A 1 98 ? -4.412 -9.226 19.720 1.00 94.44 98 GLU A O 1
ATOM 710 N N . ILE A 1 99 ? -4.274 -7.102 20.416 1.00 92.19 99 ILE A N 1
ATOM 711 C CA . ILE A 1 99 ? -3.433 -7.365 21.579 1.00 92.19 99 ILE A CA 1
ATOM 712 C C . ILE A 1 99 ? -4.273 -7.084 22.817 1.00 92.19 99 ILE A C 1
ATOM 714 O O . ILE A 1 99 ? -4.655 -5.931 23.064 1.00 92.19 99 ILE A O 1
ATOM 718 N N . LYS A 1 100 ? -4.531 -8.139 23.594 1.00 87.50 100 LYS A N 1
ATOM 719 C CA . LYS A 1 100 ? -5.120 -8.027 24.927 1.00 87.50 100 LYS A CA 1
ATOM 720 C C . LYS A 1 100 ? -4.167 -7.230 25.818 1.00 87.50 100 LYS A C 1
ATOM 722 O O . LYS A 1 100 ? -2.964 -7.490 25.816 1.00 87.50 100 LYS A O 1
ATOM 727 N N . VAL A 1 101 ? -4.717 -6.244 26.515 1.00 73.19 101 VAL A N 1
ATOM 728 C CA . VAL A 1 101 ? -4.025 -5.500 27.572 1.00 73.19 101 VAL A CA 1
ATOM 729 C C . VAL A 1 101 ? -4.530 -6.029 28.902 1.00 73.19 101 VAL A C 1
ATOM 731 O O . VAL A 1 101 ? -5.745 -6.333 28.962 1.00 73.19 101 VAL A O 1
#

Foldseek 3Di:
DKKKKKKQAWKAFQFQWKKKKFKDKDPDPDGQDMDIDTHHTFPDIHMDMDIDDDDDDDPDDMDIDMDIAIPDHGMDTCPGPPDRPPNSPRDIDIDMDDDDD

pLDDT: mean 92.5, std 5.85, range [71.19, 98.19]

Secondary structure (DSSP, 8-state):
-EEEEEEEEEEEESSS-EEEEEEEETT-SS-SEEEEEE--STT--EEEEEEEEE----SS---EEEEEEESSS-EEESEETTEEGGGGT--EEEEEEE---

Sequence (101 aa):
RLRIEATMGMVSGSGAIDLVAGLFQDSTANALTANVISSTGNFYVYPLSLSHEMAAGTTSSTTFKLRAGPASGTMYVNGKSTTRMLGGVSAVRLRITEIKV